Protein AF-A0A9D5V1A0-F1 (afdb_monomer)

Sequence (117 aa):
MEIHCLKIRLKPWPHPLSEGMVTPFDPLQDYYLDLTHLEKTTRTEVETMIDSFWRQWGRYERRGAALELFGLPGEADEGTIRARYRQLAKKHHPDTGGDPIEFRKVAEAAEILMKKY

pLDDT: mean 81.11, std 13.48, range [41.69, 94.88]

Radius of gyration: 21.23 Å; Cα contacts (8 Å, |Δi|>4): 65; chains: 1; bounding box: 35×33×62 Å

Nearest PDB structures (foldseek):
  8j9j-assembly1_E6  TM=9.192E-01  e=6.330E-02  Euglena gracilis
  8j9i-assembly1_E6  TM=9.196E-01  e=1.319E-01  Euglena gracilis
  2guz-assembly2_D  TM=9.205E-01  e=2.907E-01  Saccharomyces cerevisiae

Mean predicted aligned error: 11.54 Å

Foldseek 3Di:
DDDDPVDDDDDPDPDPPPVPPPPPDDPVVVCVVDCVCVVPPDPVNVVVVVVVVVVVVVLLVLLVVLCVLLVHDSPDDPVRLVVSLVVQLVQQPVVVVHPPVSNVSSVVSSCSNPDDD

Secondary structure (DSSP, 8-state):
-EEETTEEEPPPP-----TT--PPP-HHHHHHH-THHHHH--HHHHHHHHHHHHHHHHHHHHHHHHHHHTT--TT--HHHHHHHHHHHHHHH-GGGT--HHHHHHHHHHHHHHH---

Solvent-accessible surface area (backbone atoms only — not comparable to full-atom values): 7199 Å² total; per-residue (Å²): 114,49,86,48,103,90,47,82,47,88,50,85,79,82,80,77,80,58,87,78,74,72,73,73,88,51,73,65,58,60,51,74,70,41,69,65,49,76,79,66,61,48,72,69,56,52,52,51,52,53,52,51,48,54,58,50,47,59,50,51,54,54,40,46,56,33,29,53,75,70,73,45,60,91,84,61,48,73,68,57,52,55,54,49,50,55,54,51,45,64,64,20,29,54,94,79,75,25,49,61,69,58,32,49,54,55,49,55,32,46,50,65,71,67,63,83,127

Structure (mmCIF, N/CA/C/O backbone):
data_AF-A0A9D5V1A0-F1
#
_entry.id   AF-A0A9D5V1A0-F1
#
loop_
_atom_site.group_PDB
_atom_site.id
_atom_site.type_symbol
_atom_site.label_atom_id
_atom_site.label_alt_id
_atom_site.label_comp_id
_atom_site.label_asym_id
_atom_site.label_entity_id
_atom_site.label_seq_id
_atom_site.pdbx_PDB_ins_code
_atom_site.Cartn_x
_atom_site.Cartn_y
_atom_site.Cartn_z
_atom_site.occupancy
_atom_site.B_iso_or_equiv
_atom_site.auth_seq_id
_atom_site.auth_comp_id
_atom_site.auth_asym_id
_atom_site.auth_atom_id
_atom_site.pdbx_PDB_model_num
ATOM 1 N N . MET A 1 1 ? -12.020 0.946 -25.686 1.00 60.94 1 MET A N 1
ATOM 2 C CA . MET A 1 1 ? -11.543 -0.029 -26.695 1.00 60.94 1 MET A CA 1
ATOM 3 C C . MET A 1 1 ? -12.271 -1.353 -26.485 1.00 60.94 1 MET A C 1
ATOM 5 O O . MET A 1 1 ? -12.632 -1.634 -25.351 1.00 60.94 1 MET A O 1
ATOM 9 N N . GLU A 1 2 ? -12.560 -2.122 -27.535 1.00 68.06 2 GLU A N 1
ATOM 10 C CA . GLU A 1 2 ? -13.120 -3.481 -27.423 1.00 68.06 2 GLU A CA 1
ATOM 11 C C . GLU A 1 2 ? -12.219 -4.435 -28.204 1.00 68.06 2 GLU A C 1
ATOM 13 O O . GLU A 1 2 ? -12.002 -4.232 -29.402 1.00 68.06 2 GLU A O 1
ATOM 18 N N . ILE A 1 3 ? -11.657 -5.421 -27.505 1.00 60.03 3 ILE A N 1
ATOM 19 C CA . ILE A 1 3 ? -10.703 -6.377 -28.065 1.00 60.03 3 ILE A CA 1
ATOM 20 C C . ILE A 1 3 ? -11.372 -7.745 -28.064 1.00 60.03 3 ILE A C 1
ATOM 22 O O . ILE A 1 3 ? -11.572 -8.350 -27.015 1.00 60.03 3 ILE A O 1
ATO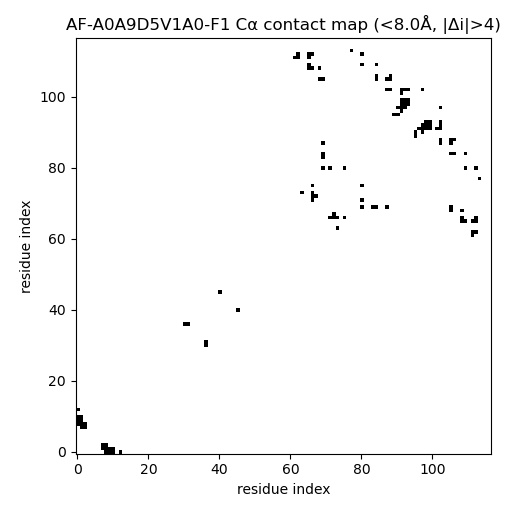M 26 N N . HIS A 1 4 ? -11.727 -8.217 -29.254 1.00 70.50 4 HIS A N 1
ATOM 27 C CA . HIS A 1 4 ? -12.129 -9.595 -29.498 1.00 70.50 4 HIS A CA 1
ATOM 28 C C . HIS A 1 4 ? -11.069 -10.246 -30.389 1.00 70.50 4 HIS A C 1
ATOM 30 O O . HIS A 1 4 ? -10.529 -9.583 -31.275 1.00 70.50 4 HIS A O 1
ATOM 36 N N . CYS A 1 5 ? -10.812 -11.547 -30.220 1.00 68.25 5 CYS A N 1
ATOM 37 C CA . CYS A 1 5 ? -9.744 -12.270 -30.932 1.00 68.25 5 CYS A CA 1
ATOM 38 C C . CYS A 1 5 ? -9.815 -12.170 -32.471 1.00 68.25 5 CYS A C 1
ATOM 40 O O . CYS A 1 5 ? -8.825 -12.403 -33.149 1.00 68.25 5 CYS A O 1
ATOM 42 N N . LEU A 1 6 ? -10.975 -11.806 -33.026 1.00 78.62 6 LEU A N 1
ATOM 43 C CA . LEU A 1 6 ? -11.212 -11.653 -34.469 1.00 78.62 6 LEU A CA 1
AT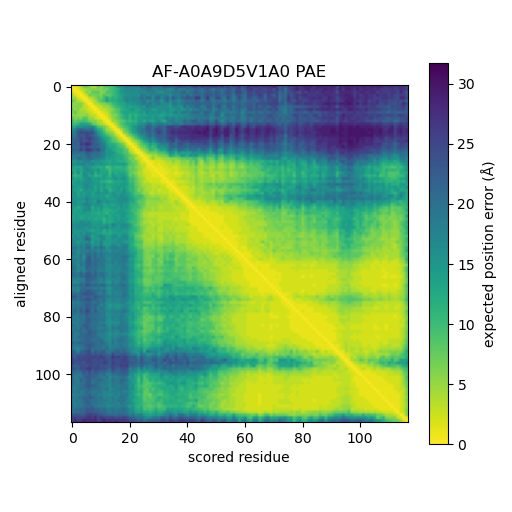OM 44 C C . LEU A 1 6 ? -11.768 -10.271 -34.849 1.00 78.62 6 LEU A C 1
ATOM 46 O O . LEU A 1 6 ? -12.251 -10.079 -35.964 1.00 78.62 6 LEU A O 1
ATOM 50 N N . LYS A 1 7 ? -11.804 -9.314 -33.912 1.00 69.25 7 LYS A N 1
ATOM 51 C CA . LYS A 1 7 ? -12.468 -8.028 -34.138 1.00 69.25 7 LYS A CA 1
ATOM 52 C C . LYS A 1 7 ? -11.917 -6.952 -33.214 1.00 69.25 7 LYS A C 1
ATOM 54 O O . LYS A 1 7 ? -12.236 -6.910 -32.029 1.00 69.25 7 LYS A O 1
ATOM 59 N N . ILE A 1 8 ? -11.127 -6.054 -33.792 1.00 77.88 8 ILE A N 1
ATOM 60 C CA . ILE A 1 8 ? -10.643 -4.850 -33.121 1.00 77.88 8 ILE A CA 1
ATOM 61 C C . ILE A 1 8 ? -11.553 -3.699 -33.551 1.00 77.88 8 ILE A C 1
ATOM 63 O O . ILE A 1 8 ? -11.653 -3.386 -34.737 1.00 77.88 8 ILE A O 1
ATOM 67 N N . ARG A 1 9 ? -12.263 -3.094 -32.593 1.00 77.25 9 ARG A N 1
ATOM 68 C CA . ARG A 1 9 ? -13.093 -1.902 -32.823 1.00 77.25 9 ARG A CA 1
ATOM 69 C C . ARG A 1 9 ? -12.576 -0.741 -31.985 1.00 77.25 9 ARG A C 1
ATOM 71 O O . ARG A 1 9 ? -12.520 -0.821 -30.754 1.00 77.25 9 ARG A O 1
ATOM 78 N N . LEU A 1 10 ? -12.248 0.360 -32.658 1.00 78.12 10 LEU A N 1
ATOM 79 C CA . LEU A 1 10 ? -11.971 1.630 -32.000 1.00 78.12 10 LEU A CA 1
ATOM 80 C C . LEU A 1 10 ? -13.288 2.173 -31.439 1.00 78.12 10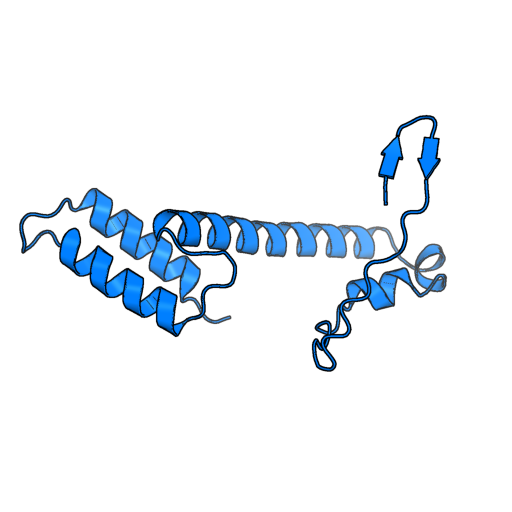 LEU A C 1
ATOM 82 O O . LEU A 1 10 ? -14.267 2.339 -32.165 1.00 78.12 10 LEU A O 1
ATOM 86 N N . LYS A 1 11 ? -13.320 2.400 -30.125 1.00 77.12 11 LYS A N 1
ATOM 87 C CA . LYS A 1 11 ? -14.388 3.166 -29.476 1.00 77.12 11 LYS A CA 1
ATOM 88 C C . LYS A 1 11 ? -13.912 4.616 -29.375 1.00 77.12 11 LYS A C 1
ATOM 90 O O . LYS A 1 11 ? -12.706 4.803 -29.194 1.00 77.12 11 LYS A O 1
ATOM 95 N N . PRO A 1 12 ? -14.815 5.606 -29.464 1.00 69.06 12 PRO A N 1
ATOM 96 C CA . PRO A 1 12 ? -14.471 6.991 -29.176 1.00 69.06 12 PRO A CA 1
ATOM 97 C C . PRO A 1 12 ? -13.764 7.050 -27.826 1.00 69.06 12 PRO A C 1
ATOM 99 O O . PRO A 1 12 ? -14.238 6.451 -26.856 1.00 69.06 12 PRO A O 1
ATOM 102 N N . TRP A 1 13 ? -12.607 7.702 -27.789 1.00 61.53 13 TRP A N 1
ATOM 103 C CA . TRP A 1 13 ? -11.906 7.945 -26.540 1.00 61.53 13 TRP A CA 1
ATOM 104 C C . TRP A 1 13 ? -12.796 8.856 -25.688 1.00 61.53 13 TRP A C 1
ATOM 106 O O . TRP A 1 13 ? -13.109 9.961 -26.140 1.00 61.53 13 TRP A O 1
ATOM 116 N N . PRO A 1 14 ? -13.270 8.423 -24.506 1.00 62.84 14 PRO A N 1
ATOM 117 C CA . PRO A 1 14 ? -13.940 9.348 -23.615 1.00 62.84 14 PRO A CA 1
ATOM 118 C C . PRO A 1 14 ? -12.877 10.356 -23.185 1.00 62.84 14 PRO A C 1
ATOM 120 O O . PRO A 1 14 ? -11.945 9.989 -22.485 1.00 62.84 14 PRO A O 1
ATOM 123 N N . HIS A 1 15 ? -12.964 11.601 -23.644 1.00 54.38 15 HIS A N 1
ATOM 124 C CA . HIS A 1 15 ? -12.218 12.694 -23.030 1.00 54.38 15 HIS A CA 1
ATOM 125 C C . HIS A 1 15 ? -12.747 12.875 -21.602 1.00 54.38 15 HIS A C 1
ATOM 127 O O . HIS A 1 15 ? -13.907 13.267 -21.465 1.00 54.38 15 HIS A O 1
ATOM 133 N N . PRO A 1 16 ? -11.952 12.701 -20.533 1.00 51.97 16 PRO A N 1
ATOM 134 C CA . PRO A 1 16 ? -12.172 13.467 -19.330 1.00 51.97 16 PRO A CA 1
ATOM 135 C C . PRO A 1 16 ? -11.282 14.703 -19.457 1.00 51.97 16 PRO A C 1
ATOM 137 O O . PRO A 1 16 ? -10.125 14.695 -19.052 1.00 51.97 16 PRO A O 1
ATOM 140 N N . LEU A 1 17 ? -11.799 15.785 -20.039 1.00 47.06 17 LEU A N 1
ATOM 141 C CA . LEU A 1 17 ? -11.264 17.100 -19.693 1.00 47.06 17 LEU A CA 1
ATOM 142 C C . LEU A 1 17 ? -11.842 17.461 -18.322 1.00 47.06 17 LEU A C 1
ATOM 144 O O . LEU A 1 17 ? -12.728 18.298 -18.205 1.00 47.06 17 LEU A O 1
ATOM 148 N N . SER A 1 18 ? -11.352 16.806 -17.268 1.00 47.97 18 SER A N 1
ATOM 149 C CA . SER A 1 18 ? -11.096 17.577 -16.060 1.00 47.97 18 SER A CA 1
ATOM 150 C C . SER A 1 18 ? -9.755 18.255 -16.314 1.00 47.97 18 SER A C 1
ATOM 152 O O . SER A 1 18 ? -8.700 17.638 -16.139 1.00 47.97 18 SER A O 1
ATOM 154 N N . GLU A 1 19 ? -9.801 19.486 -16.823 1.00 44.28 19 GLU A N 1
ATOM 155 C CA . GLU A 1 19 ? -8.661 20.400 -16.787 1.00 44.28 19 GLU A CA 1
ATOM 156 C C . GLU A 1 19 ? -8.074 20.352 -15.368 1.00 44.28 19 GLU A C 1
ATOM 158 O O . GLU A 1 19 ? -8.710 20.795 -14.416 1.00 44.28 19 GLU A O 1
ATOM 163 N N . GLY A 1 20 ? -6.913 19.712 -15.199 1.00 46.09 20 GLY A N 1
ATOM 164 C CA . GLY A 1 20 ? -6.242 19.612 -13.900 1.00 46.09 20 GLY A CA 1
ATOM 165 C C . GLY A 1 20 ? -5.911 18.207 -13.396 1.00 46.09 20 GLY A C 1
ATOM 166 O O . GLY A 1 20 ? -5.234 18.106 -12.375 1.00 46.09 20 GLY A O 1
ATOM 167 N N . MET A 1 21 ? -6.297 17.124 -14.081 1.00 41.69 21 MET A N 1
ATOM 168 C CA . MET A 1 21 ? -5.750 15.803 -13.743 1.00 41.69 21 MET A CA 1
ATOM 169 C C . MET A 1 21 ? -4.341 15.691 -14.335 1.00 41.69 21 MET A C 1
ATOM 171 O O . MET A 1 21 ? -4.152 15.236 -15.460 1.00 41.69 21 MET A O 1
ATOM 175 N N . VAL A 1 22 ? -3.349 16.182 -13.589 1.00 43.88 22 VAL A N 1
ATOM 176 C CA . VAL A 1 22 ? -1.938 15.881 -13.844 1.00 43.88 22 VAL A CA 1
ATOM 177 C C . VAL A 1 22 ? -1.827 14.366 -13.754 1.00 43.88 22 VAL A C 1
ATOM 179 O O . VAL A 1 22 ? -1.919 13.808 -12.662 1.00 43.88 22 VAL A O 1
ATOM 182 N N . THR A 1 23 ? -1.694 13.682 -14.890 1.00 51.59 23 THR A N 1
ATOM 183 C CA . THR A 1 23 ? -1.242 12.294 -14.864 1.00 51.59 23 THR A CA 1
ATOM 184 C C 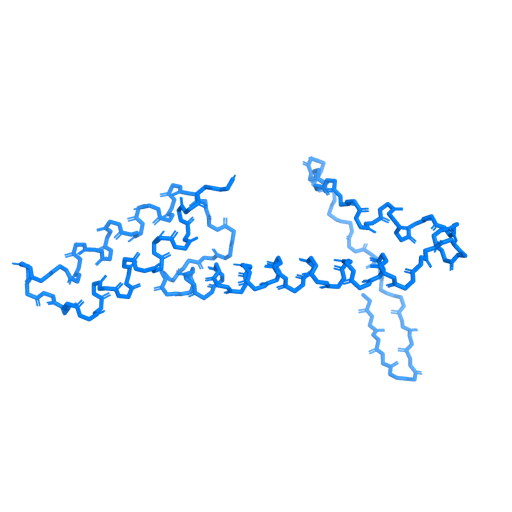. THR A 1 23 ? 0.107 12.324 -14.153 1.00 51.59 23 THR A C 1
ATOM 186 O O . THR A 1 23 ? 0.993 13.051 -14.621 1.00 51.59 23 THR A O 1
ATOM 189 N N . PRO A 1 24 ? 0.262 11.657 -12.996 1.00 58.75 24 PRO A N 1
ATOM 190 C CA . PRO A 1 24 ? 1.550 11.626 -12.326 1.00 58.75 24 PRO A CA 1
ATOM 191 C C . PRO A 1 24 ? 2.589 11.144 -13.337 1.00 58.75 24 PRO A C 1
ATOM 193 O O . PRO A 1 24 ? 2.300 10.247 -14.128 1.00 58.75 24 PRO A O 1
ATOM 196 N N . PHE A 1 25 ? 3.751 11.799 -13.351 1.00 58.94 25 PHE A N 1
ATOM 197 C CA . PHE A 1 25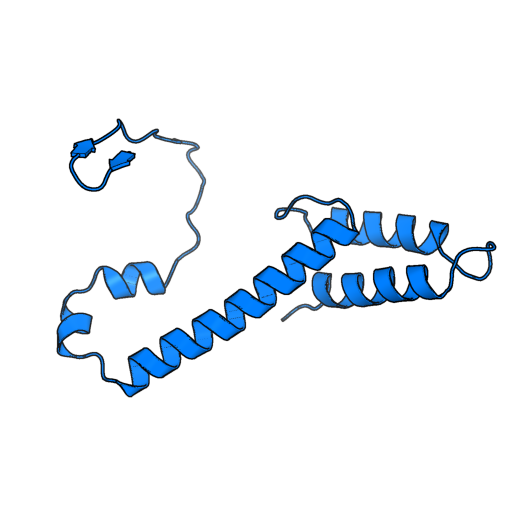 ? 4.861 11.415 -14.215 1.00 58.94 25 PHE A CA 1
ATOM 198 C C . PHE A 1 25 ? 5.091 9.910 -14.070 1.00 58.94 25 PHE A C 1
ATOM 200 O O . PHE A 1 25 ? 5.367 9.446 -12.961 1.00 58.94 25 PHE A O 1
ATOM 207 N N . ASP A 1 26 ? 4.914 9.171 -15.165 1.00 69.94 26 ASP A N 1
ATOM 208 C CA . ASP A 1 26 ? 5.148 7.735 -15.224 1.00 69.94 26 ASP A CA 1
ATOM 209 C C . ASP A 1 26 ? 6.462 7.500 -15.984 1.00 69.94 26 ASP A C 1
ATOM 211 O O . ASP A 1 26 ? 6.474 7.530 -17.217 1.00 69.94 26 ASP A O 1
ATOM 215 N N . PRO A 1 27 ? 7.582 7.263 -15.276 1.00 73.38 27 PRO A N 1
ATOM 216 C CA . PRO A 1 27 ? 8.871 6.989 -15.905 1.00 73.38 27 PRO A CA 1
ATOM 217 C C . PRO A 1 27 ? 8.819 5.803 -16.878 1.00 73.38 27 PRO A C 1
ATOM 219 O O . PRO A 1 27 ? 9.626 5.720 -17.803 1.00 73.38 27 PRO A O 1
ATOM 222 N N . LEU A 1 28 ? 7.878 4.874 -16.673 1.00 77.38 28 LEU A N 1
ATOM 223 C CA . LEU A 1 28 ? 7.706 3.704 -17.520 1.00 77.38 28 LEU A CA 1
ATOM 224 C C . LEU A 1 28 ? 7.036 4.066 -18.852 1.00 77.38 28 LEU A C 1
ATOM 226 O O . LEU A 1 28 ? 7.360 3.476 -19.883 1.00 77.38 28 LEU A O 1
ATOM 230 N N . GLN A 1 29 ? 6.141 5.055 -18.848 1.00 78.44 29 GLN A N 1
ATOM 231 C CA . GLN A 1 29 ? 5.525 5.581 -20.063 1.00 78.44 29 GLN A CA 1
ATOM 232 C C . GLN A 1 29 ? 6.585 6.209 -20.976 1.00 78.44 29 GLN A C 1
ATOM 234 O O . GLN A 1 29 ? 6.651 5.855 -22.151 1.00 78.44 29 GLN A O 1
ATOM 239 N N . ASP A 1 30 ? 7.441 7.078 -20.435 1.00 81.38 30 ASP A N 1
ATOM 240 C CA . ASP A 1 30 ? 8.534 7.699 -21.196 1.00 81.38 30 ASP A CA 1
ATOM 241 C C . ASP A 1 30 ? 9.509 6.650 -21.741 1.00 81.38 30 ASP A C 1
ATOM 243 O O . ASP A 1 30 ? 9.918 6.717 -22.900 1.00 81.38 30 ASP A O 1
ATOM 247 N N . TYR A 1 31 ? 9.822 5.630 -20.934 1.00 83.06 31 TYR A N 1
ATOM 248 C CA . TYR A 1 31 ? 10.651 4.507 -21.357 1.00 83.06 31 TYR A CA 1
ATOM 249 C C . TYR A 1 31 ? 10.057 3.767 -22.568 1.00 83.06 31 TYR A C 1
ATOM 251 O O . TYR A 1 31 ? 10.765 3.540 -23.548 1.00 83.06 31 TYR A O 1
ATOM 259 N N . TYR A 1 32 ? 8.766 3.420 -22.547 1.00 82.50 32 TYR A N 1
ATOM 260 C CA . TYR A 1 32 ? 8.130 2.694 -23.655 1.00 82.50 32 TYR A CA 1
ATOM 261 C C . TYR A 1 32 ? 7.883 3.547 -24.908 1.00 82.50 32 TYR A C 1
ATOM 263 O O . TYR A 1 32 ? 7.674 2.988 -25.986 1.00 82.50 32 TYR A O 1
ATOM 271 N N . LEU A 1 33 ? 7.889 4.877 -24.788 1.00 85.56 33 LEU A N 1
ATOM 272 C CA . LEU A 1 33 ? 7.734 5.789 -25.924 1.00 85.56 33 LEU A CA 1
ATOM 273 C C . LEU A 1 33 ? 9.037 5.999 -26.711 1.00 85.56 33 LEU A C 1
ATOM 275 O O . LEU A 1 33 ? 8.980 6.418 -27.869 1.00 85.56 33 LEU A O 1
ATOM 279 N N . ASP A 1 34 ? 10.193 5.679 -26.126 1.00 85.38 34 ASP A N 1
ATOM 280 C CA . ASP A 1 34 ? 11.488 5.742 -26.802 1.00 85.38 34 ASP A CA 1
ATOM 281 C C . ASP A 1 34 ? 11.884 4.373 -27.383 1.00 85.38 34 ASP A C 1
ATOM 283 O O . ASP A 1 34 ? 12.303 3.447 -26.685 1.00 85.38 34 ASP A O 1
ATOM 287 N N . LEU A 1 35 ? 11.795 4.262 -28.711 1.00 84.94 35 LEU A N 1
ATOM 288 C CA . LEU A 1 35 ? 12.146 3.049 -29.453 1.00 84.94 35 LEU A CA 1
ATOM 289 C C . LEU A 1 35 ? 13.633 2.682 -29.359 1.00 84.94 35 LEU A C 1
ATOM 291 O O . LEU A 1 35 ? 13.986 1.539 -29.640 1.00 84.94 35 LEU A O 1
ATOM 295 N N . THR A 1 36 ? 14.516 3.594 -28.946 1.00 86.69 36 THR A N 1
ATOM 296 C CA . THR A 1 36 ? 15.939 3.270 -28.772 1.00 86.69 36 THR A CA 1
ATOM 297 C C . THR A 1 36 ? 16.174 2.284 -27.627 1.00 86.69 36 THR A C 1
ATOM 299 O O . THR A 1 36 ? 17.154 1.535 -27.663 1.00 86.69 36 THR A O 1
ATOM 302 N N . HIS A 1 37 ? 15.258 2.207 -26.656 1.00 83.88 37 HIS A N 1
ATOM 303 C CA . HIS A 1 37 ? 15.292 1.193 -25.604 1.00 83.88 37 HIS A CA 1
ATOM 304 C C . HIS A 1 37 ? 15.069 -0.224 -26.148 1.00 83.88 37 HIS A C 1
ATOM 306 O O . HIS A 1 37 ? 15.616 -1.174 -25.598 1.00 83.88 37 HIS A O 1
ATOM 312 N N . LEU A 1 38 ? 14.368 -0.386 -27.277 1.00 79.25 38 LEU A N 1
ATOM 313 C CA . LEU A 1 38 ? 14.181 -1.700 -27.903 1.00 79.25 38 LEU A CA 1
ATOM 314 C C . LEU A 1 38 ? 15.512 -2.333 -28.333 1.00 79.25 38 LEU A C 1
ATOM 316 O O . LEU A 1 38 ? 15.684 -3.545 -28.234 1.00 79.25 38 LEU A O 1
ATOM 320 N N . GLU A 1 39 ? 16.445 -1.514 -28.818 1.00 80.69 39 GLU A N 1
ATOM 321 C CA . GLU A 1 39 ? 17.744 -1.976 -29.314 1.00 80.69 39 GLU A CA 1
ATOM 322 C C . GLU A 1 39 ? 18.815 -2.012 -28.220 1.00 80.69 39 GLU A C 1
ATOM 324 O O . GLU A 1 39 ? 19.726 -2.838 -28.269 1.00 80.69 39 GLU A O 1
ATOM 329 N N . LYS A 1 40 ? 18.734 -1.094 -27.251 1.00 86.25 40 LYS A N 1
ATOM 330 C CA . LYS A 1 40 ? 19.798 -0.864 -26.266 1.00 86.25 40 LYS A CA 1
ATOM 331 C C . LYS A 1 40 ? 19.557 -1.538 -24.925 1.00 86.25 40 LYS A C 1
ATOM 333 O O . LYS A 1 40 ? 20.530 -1.763 -24.208 1.00 86.25 40 LYS A O 1
ATOM 338 N N . THR A 1 41 ? 18.307 -1.837 -24.568 1.00 87.44 41 THR A N 1
ATOM 339 C CA . THR A 1 41 ? 18.015 -2.427 -23.264 1.00 87.44 41 THR A CA 1
ATOM 340 C C . THR A 1 41 ? 18.582 -3.837 -23.177 1.00 87.44 41 THR A C 1
ATOM 342 O O . THR A 1 41 ? 18.321 -4.717 -23.998 1.00 87.44 41 THR A O 1
ATOM 345 N N . THR A 1 42 ? 19.370 -4.055 -22.136 1.00 89.38 42 THR A N 1
ATOM 346 C CA . THR A 1 42 ? 19.996 -5.341 -21.848 1.00 89.38 42 THR A CA 1
ATOM 347 C C . THR A 1 42 ? 19.040 -6.258 -21.088 1.00 89.38 42 THR A C 1
ATOM 349 O O . THR A 1 42 ? 18.102 -5.816 -20.425 1.00 89.38 42 THR A O 1
ATOM 352 N N . ARG A 1 43 ? 19.307 -7.570 -21.111 1.00 87.62 43 ARG A N 1
ATOM 353 C CA . ARG A 1 43 ? 18.540 -8.544 -20.314 1.00 87.62 43 ARG A CA 1
ATOM 354 C C . ARG A 1 43 ? 18.469 -8.152 -18.833 1.00 87.62 43 ARG A C 1
ATOM 356 O O . ARG A 1 43 ? 17.400 -8.218 -18.242 1.00 87.62 43 ARG A O 1
ATOM 363 N N . THR A 1 44 ? 19.593 -7.746 -18.252 1.00 89.62 44 THR A N 1
ATOM 364 C CA . THR A 1 44 ? 19.694 -7.417 -16.824 1.00 89.62 44 THR A CA 1
ATOM 365 C C . THR A 1 44 ? 18.853 -6.196 -16.449 1.00 89.62 44 THR A C 1
ATOM 367 O O . THR A 1 44 ? 18.269 -6.151 -15.367 1.00 89.62 44 THR A O 1
ATOM 370 N N . GLU A 1 45 ? 18.739 -5.217 -17.346 1.00 86.50 45 GLU A N 1
ATOM 371 C CA . GLU A 1 45 ? 17.852 -4.065 -17.152 1.00 86.50 45 GLU A CA 1
ATOM 372 C C . GLU A 1 45 ? 16.378 -4.488 -17.173 1.00 86.50 45 GLU A C 1
ATOM 374 O O . GLU A 1 45 ? 15.621 -4.080 -16.293 1.00 86.50 45 GLU A O 1
ATOM 379 N N . VAL A 1 46 ? 15.981 -5.379 -18.093 1.00 87.00 46 VAL A N 1
ATOM 380 C CA . VAL A 1 46 ? 14.619 -5.948 -18.117 1.00 87.00 46 VAL A CA 1
ATOM 381 C C . VAL A 1 46 ? 14.317 -6.728 -16.836 1.00 87.00 46 VAL A C 1
ATOM 383 O O . VAL A 1 46 ? 13.254 -6.551 -16.244 1.00 87.00 46 VAL A O 1
ATOM 386 N N . GLU A 1 47 ? 15.249 -7.565 -16.376 1.00 89.06 47 GLU A N 1
ATOM 387 C CA . GLU A 1 47 ? 15.111 -8.313 -15.119 1.00 89.06 47 GLU A CA 1
ATOM 388 C C . GLU A 1 47 ? 14.923 -7.359 -13.932 1.00 89.06 47 GLU A C 1
ATOM 390 O O . GLU A 1 47 ? 14.013 -7.538 -13.125 1.00 89.06 47 GLU A O 1
ATOM 395 N N . THR A 1 48 ? 15.703 -6.276 -13.886 1.00 88.38 48 THR A N 1
ATOM 396 C CA . THR A 1 48 ? 15.583 -5.238 -12.852 1.00 88.38 48 THR A CA 1
ATOM 397 C C . THR A 1 48 ? 14.218 -4.545 -12.895 1.00 88.38 48 THR A C 1
ATOM 399 O O . THR A 1 48 ? 13.598 -4.325 -11.850 1.00 88.38 48 THR A O 1
ATOM 402 N 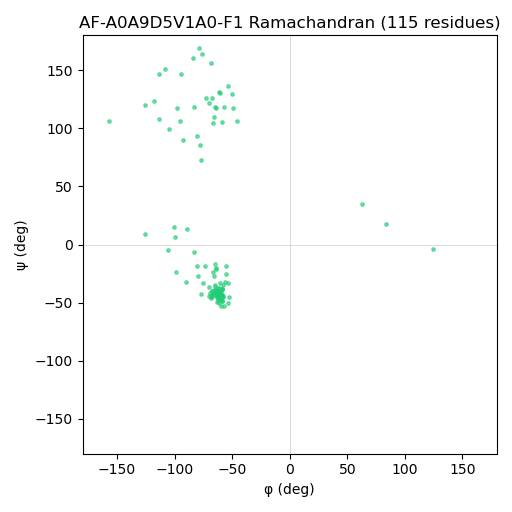N . MET A 1 49 ? 13.711 -4.226 -14.091 1.00 86.50 49 MET A N 1
ATOM 403 C CA . MET A 1 49 ? 12.383 -3.632 -14.258 1.00 86.50 49 MET A CA 1
ATOM 404 C C . MET A 1 49 ? 11.284 -4.570 -13.751 1.00 86.50 49 MET A C 1
ATOM 406 O O . MET A 1 49 ? 10.443 -4.142 -12.959 1.00 86.50 49 MET A O 1
ATOM 410 N N . ILE A 1 50 ? 11.321 -5.850 -14.133 1.00 88.31 50 ILE A N 1
ATOM 411 C CA . ILE A 1 50 ? 10.351 -6.866 -13.694 1.00 88.31 50 ILE A CA 1
ATOM 412 C C . ILE A 1 50 ? 10.404 -7.048 -12.171 1.00 88.31 50 ILE A C 1
ATOM 414 O O . ILE A 1 50 ? 9.362 -7.068 -11.512 1.00 88.31 50 ILE A O 1
ATOM 418 N N . ASP A 1 51 ? 11.599 -7.114 -11.587 1.00 87.75 51 ASP A N 1
ATOM 419 C CA . ASP A 1 51 ? 11.771 -7.234 -10.138 1.00 87.75 51 ASP A CA 1
ATOM 420 C C . ASP A 1 51 ? 11.202 -6.026 -9.391 1.00 87.75 51 ASP A C 1
ATOM 422 O O . ASP A 1 51 ? 10.535 -6.172 -8.359 1.00 87.75 51 ASP A O 1
ATOM 426 N N . SER A 1 52 ? 11.448 -4.817 -9.902 1.00 85.56 52 SER A N 1
ATOM 427 C CA . SER A 1 52 ? 10.902 -3.596 -9.312 1.00 85.56 52 SER A CA 1
ATOM 428 C C . SER A 1 52 ? 9.372 -3.554 -9.412 1.00 85.56 52 SER A C 1
ATOM 430 O O . SER A 1 52 ? 8.711 -3.226 -8.421 1.00 85.56 52 SER A O 1
ATOM 432 N N . PHE A 1 53 ? 8.810 -4.002 -10.542 1.00 86.06 53 PHE A N 1
ATOM 433 C CA . PHE A 1 53 ? 7.372 -4.124 -10.755 1.00 86.06 53 PHE A CA 1
ATOM 434 C C . PHE A 1 53 ? 6.734 -5.061 -9.728 1.00 86.06 53 PHE A C 1
ATOM 436 O O . PHE A 1 53 ? 5.823 -4.643 -9.016 1.00 86.06 53 PHE A O 1
ATOM 443 N N . TRP A 1 54 ? 7.237 -6.290 -9.564 1.00 85.31 54 TRP A N 1
ATOM 444 C CA . TRP A 1 54 ? 6.665 -7.235 -8.595 1.00 85.31 54 TRP A CA 1
ATOM 445 C C . TRP A 1 54 ? 6.771 -6.737 -7.153 1.00 85.31 54 TRP A C 1
ATOM 447 O O . TRP A 1 54 ? 5.839 -6.905 -6.362 1.00 85.31 54 TRP A O 1
ATOM 457 N N . ARG A 1 55 ? 7.875 -6.067 -6.796 1.00 83.44 55 ARG A N 1
ATOM 458 C CA . ARG A 1 55 ? 8.036 -5.453 -5.468 1.00 83.44 55 ARG A CA 1
ATOM 459 C C . ARG A 1 55 ? 7.023 -4.338 -5.225 1.00 83.44 55 ARG A C 1
ATOM 461 O O . ARG A 1 55 ? 6.483 -4.250 -4.121 1.00 83.44 55 ARG A O 1
ATOM 468 N N . GLN A 1 56 ? 6.781 -3.485 -6.217 1.00 81.00 56 GLN A N 1
ATOM 469 C CA . GLN A 1 56 ? 5.803 -2.403 -6.125 1.00 81.00 56 GLN A CA 1
ATOM 470 C C . GLN A 1 56 ? 4.372 -2.947 -6.110 1.00 81.00 56 GLN A C 1
ATOM 472 O O . GLN A 1 56 ? 3.580 -2.554 -5.253 1.00 81.00 56 GLN A O 1
ATOM 477 N N . TRP A 1 57 ? 4.067 -3.914 -6.973 1.00 81.06 57 TRP A N 1
ATOM 478 C CA . TRP A 1 57 ? 2.769 -4.578 -7.029 1.00 81.06 57 TRP A CA 1
ATOM 479 C C . TRP A 1 57 ? 2.425 -5.264 -5.706 1.00 81.06 57 TRP A C 1
ATOM 481 O O . TRP A 1 57 ? 1.360 -5.024 -5.150 1.00 81.06 57 TRP A O 1
ATOM 491 N N . GLY A 1 58 ? 3.357 -6.018 -5.115 1.00 83.38 58 GLY A N 1
ATOM 492 C CA . GLY A 1 58 ? 3.141 -6.651 -3.811 1.00 83.38 58 GLY A CA 1
ATOM 493 C C . GLY A 1 58 ? 2.959 -5.653 -2.656 1.00 83.38 58 GLY A C 1
ATOM 494 O O . GLY A 1 58 ? 2.421 -6.001 -1.605 1.00 83.38 58 GLY A O 1
ATOM 495 N N . ARG A 1 59 ? 3.398 -4.393 -2.794 1.00 79.94 59 ARG A N 1
ATOM 496 C CA . ARG A 1 59 ? 3.024 -3.318 -1.851 1.00 79.94 59 ARG A CA 1
ATOM 497 C C . ARG A 1 59 ? 1.602 -2.829 -2.115 1.00 79.94 59 ARG A C 1
ATOM 499 O O . ARG A 1 59 ? 0.859 -2.637 -1.156 1.00 79.94 59 ARG A O 1
ATOM 506 N N . TYR A 1 60 ? 1.233 -2.656 -3.382 1.00 81.12 60 TYR A N 1
ATOM 507 C CA . TYR A 1 60 ? -0.104 -2.228 -3.783 1.00 81.12 60 TYR A CA 1
ATOM 508 C C . TYR A 1 60 ? -1.177 -3.244 -3.369 1.00 81.12 60 TYR A C 1
ATOM 510 O O . TYR A 1 60 ? -2.155 -2.866 -2.735 1.00 81.12 60 TYR A O 1
ATOM 518 N N . GLU A 1 61 ? -0.950 -4.535 -3.611 1.00 87.25 61 GLU A N 1
ATOM 519 C CA . GLU A 1 61 ? -1.852 -5.621 -3.213 1.00 87.25 61 GLU A CA 1
ATOM 520 C C . GLU A 1 61 ? -2.052 -5.669 -1.690 1.00 87.25 61 GLU A C 1
ATOM 522 O O . GLU A 1 61 ? -3.183 -5.704 -1.210 1.00 87.25 61 GLU A O 1
ATOM 527 N N . ARG A 1 62 ? -0.965 -5.564 -0.908 1.00 87.88 62 ARG A N 1
ATOM 528 C CA . ARG A 1 62 ? -1.047 -5.501 0.563 1.00 87.88 62 ARG A CA 1
ATOM 529 C C . ARG A 1 62 ? -1.805 -4.272 1.055 1.00 87.88 62 ARG A C 1
ATOM 531 O O . ARG A 1 62 ? -2.578 -4.378 2.005 1.00 87.88 62 ARG A O 1
ATOM 538 N N . ARG A 1 63 ? -1.600 -3.112 0.421 1.00 90.19 63 ARG A N 1
ATOM 539 C CA . ARG A 1 63 ? -2.368 -1.896 0.719 1.00 90.19 63 ARG A CA 1
ATOM 540 C C . ARG A 1 63 ? -3.850 -2.095 0.391 1.00 90.19 63 ARG A C 1
ATOM 542 O O . ARG A 1 63 ? -4.683 -1.741 1.216 1.00 90.19 63 ARG A O 1
ATOM 549 N N . GLY A 1 64 ? -4.169 -2.682 -0.763 1.00 90.25 64 GLY A N 1
ATOM 550 C CA . GLY A 1 64 ? -5.536 -3.002 -1.180 1.00 90.25 64 GLY A CA 1
ATOM 551 C C . GLY A 1 64 ? -6.246 -3.905 -0.174 1.00 90.25 64 GLY A C 1
ATOM 552 O O . GLY A 1 64 ? -7.278 -3.517 0.363 1.00 90.25 64 GLY A O 1
ATOM 553 N N . ALA A 1 65 ? -5.633 -5.035 0.186 1.00 90.69 65 ALA A N 1
ATOM 554 C CA . ALA A 1 65 ? -6.176 -5.958 1.185 1.00 90.69 65 ALA A CA 1
ATOM 555 C C . ALA A 1 65 ? -6.386 -5.292 2.562 1.00 90.69 65 ALA A C 1
ATOM 557 O O . ALA A 1 65 ? -7.385 -5.536 3.240 1.00 90.69 65 ALA A O 1
ATOM 558 N N . ALA A 1 66 ? -5.473 -4.410 2.982 1.00 92.81 66 ALA A N 1
ATOM 559 C CA . ALA A 1 66 ? -5.618 -3.662 4.231 1.00 92.81 66 ALA A CA 1
ATOM 560 C C . ALA A 1 66 ? -6.745 -2.608 4.171 1.00 92.81 66 ALA A C 1
ATOM 562 O O . ALA A 1 66 ? -7.452 -2.411 5.162 1.00 92.81 66 ALA A O 1
ATOM 563 N N . LEU A 1 67 ? -6.952 -1.950 3.023 1.00 93.00 67 LEU A N 1
ATOM 564 C CA . LEU A 1 67 ? -8.079 -1.033 2.808 1.00 93.00 67 LEU A CA 1
ATOM 565 C C . LEU A 1 67 ? -9.417 -1.777 2.783 1.00 93.00 67 LEU A C 1
ATOM 567 O O . LEU A 1 67 ? -10.377 -1.305 3.394 1.00 93.00 67 LEU A O 1
ATOM 571 N N . GLU A 1 68 ? -9.468 -2.957 2.164 1.00 93.50 68 GLU A N 1
ATOM 572 C CA . GLU A 1 68 ? -10.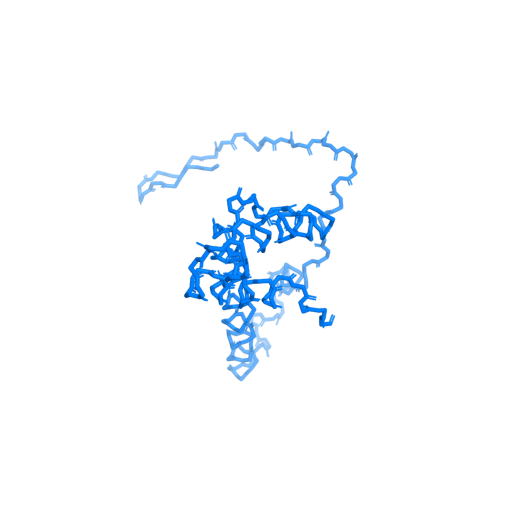642 -3.833 2.182 1.00 93.50 68 GLU A CA 1
ATOM 573 C C . GLU A 1 68 ? -11.007 -4.260 3.605 1.00 93.50 68 GLU A C 1
ATOM 575 O O . GLU A 1 68 ? -12.176 -4.170 3.984 1.00 93.50 68 GLU A O 1
ATOM 580 N N . LEU A 1 69 ? -10.019 -4.622 4.437 1.00 92.69 69 LEU A N 1
ATOM 581 C CA . LEU A 1 69 ? -10.251 -4.926 5.854 1.00 92.69 69 LEU A CA 1
ATOM 582 C C . LEU A 1 69 ? -10.883 -3.738 6.598 1.00 92.69 69 LEU A C 1
ATOM 584 O O . LEU A 1 69 ? -11.707 -3.918 7.495 1.00 92.69 69 LEU A O 1
ATOM 588 N N . PHE A 1 70 ? -10.517 -2.509 6.226 1.00 93.31 70 PHE A N 1
ATOM 589 C CA . PHE A 1 70 ? -11.084 -1.291 6.811 1.00 93.31 70 PHE A CA 1
ATOM 590 C C . PHE A 1 70 ? -12.421 -0.883 6.169 1.00 93.31 70 PHE A C 1
ATOM 592 O O . PHE A 1 70 ? -13.072 0.051 6.654 1.00 93.31 70 PHE A O 1
ATOM 599 N N . GLY A 1 71 ? -12.844 -1.576 5.107 1.00 93.06 71 GLY A N 1
ATOM 600 C CA . GLY A 1 71 ? -14.018 -1.241 4.305 1.00 93.06 71 GLY A CA 1
ATOM 601 C C . GLY A 1 71 ? -13.884 0.114 3.611 1.00 93.06 71 GLY A C 1
ATOM 602 O O . GLY A 1 71 ? -14.859 0.863 3.539 1.00 93.06 71 GLY A O 1
ATOM 603 N N . LEU A 1 72 ? -12.671 0.470 3.186 1.00 93.69 72 LEU A N 1
ATOM 604 C CA . LEU A 1 72 ? -12.345 1.747 2.557 1.00 93.69 72 LEU A CA 1
ATOM 605 C C . LEU A 1 72 ? -12.051 1.581 1.058 1.00 93.69 72 LEU A C 1
ATOM 607 O O . LEU A 1 72 ? -11.556 0.534 0.644 1.00 93.69 72 LEU A O 1
ATOM 611 N N . PRO A 1 73 ? -12.315 2.614 0.236 1.00 89.88 73 PRO A N 1
ATOM 612 C CA . PRO A 1 73 ? -11.920 2.608 -1.169 1.00 89.88 73 PRO A CA 1
ATOM 613 C C . PRO A 1 73 ? -10.391 2.676 -1.326 1.00 89.88 73 PRO A C 1
ATOM 615 O O . PRO A 1 73 ? -9.697 3.210 -0.460 1.00 89.88 73 PRO A O 1
ATOM 618 N N . GLY A 1 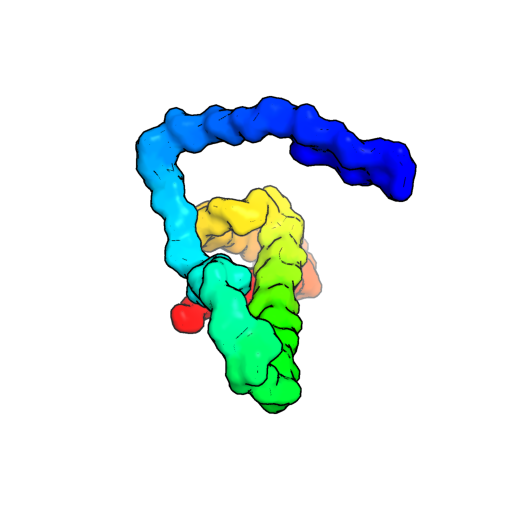74 ? -9.877 2.203 -2.468 1.00 84.12 74 GLY A N 1
ATOM 619 C CA . GLY A 1 74 ? -8.442 2.222 -2.809 1.00 84.12 74 GLY A CA 1
ATOM 620 C C . GLY A 1 74 ? -7.784 3.608 -2.712 1.00 84.12 74 GLY A C 1
ATOM 621 O O . GLY A 1 74 ? -6.635 3.728 -2.292 1.00 84.12 74 GLY A O 1
ATOM 622 N N . GLU A 1 75 ? -8.560 4.650 -3.014 1.00 83.06 75 GLU A N 1
ATOM 623 C CA . GLU A 1 75 ? -8.152 6.063 -3.010 1.00 83.06 75 GLU A CA 1
ATOM 624 C C . GLU A 1 75 ? -8.353 6.759 -1.649 1.00 83.06 75 GLU A C 1
ATOM 626 O O . GLU A 1 75 ? -8.340 7.986 -1.564 1.00 83.06 75 GLU A O 1
ATOM 631 N N . ALA A 1 76 ? -8.596 6.008 -0.567 1.00 88.44 76 ALA A N 1
ATOM 632 C CA . ALA A 1 76 ? -8.779 6.601 0.755 1.00 88.44 76 ALA A CA 1
ATOM 633 C C . ALA A 1 76 ? -7.522 7.362 1.213 1.00 88.44 76 ALA A C 1
ATOM 635 O O . ALA A 1 76 ? -6.400 6.841 1.190 1.00 88.44 76 ALA A O 1
ATOM 636 N N . ASP A 1 77 ? -7.733 8.592 1.681 1.00 89.56 77 ASP A N 1
ATOM 637 C CA . ASP A 1 77 ? -6.675 9.460 2.180 1.00 89.56 77 ASP A CA 1
ATOM 638 C C . ASP A 1 77 ? -6.202 9.049 3.587 1.00 89.56 77 ASP A C 1
ATOM 640 O O . ASP A 1 77 ? -6.858 8.306 4.328 1.00 89.56 77 ASP A O 1
ATOM 644 N N . GLU A 1 78 ? -5.034 9.555 3.989 1.00 88.75 78 GLU A N 1
ATOM 645 C CA . GLU A 1 78 ? -4.435 9.230 5.289 1.00 88.75 78 GLU A CA 1
ATOM 646 C C . GLU A 1 78 ? -5.344 9.646 6.465 1.00 88.75 78 GLU A C 1
ATOM 648 O O . GLU A 1 78 ? -5.404 8.956 7.489 1.00 88.75 78 GLU A O 1
ATOM 653 N N . GLY A 1 79 ? -6.098 10.742 6.310 1.00 91.50 79 GLY A N 1
ATOM 654 C CA . GLY A 1 79 ? -7.074 11.211 7.292 1.00 91.50 79 GLY A CA 1
ATOM 655 C C . GLY A 1 79 ? -8.192 10.196 7.534 1.00 91.50 79 GLY A C 1
ATOM 656 O O . GLY A 1 79 ? -8.440 9.817 8.687 1.00 91.50 79 GLY A O 1
ATOM 657 N N . THR A 1 80 ? -8.812 9.703 6.458 1.00 93.12 80 THR A N 1
ATOM 658 C CA . THR A 1 80 ? -9.874 8.689 6.511 1.00 93.12 80 THR A CA 1
ATOM 659 C C . THR A 1 80 ? -9.361 7.370 7.074 1.00 93.12 80 THR A C 1
ATOM 661 O O . THR A 1 80 ? -9.995 6.801 7.966 1.00 93.12 80 THR A O 1
ATOM 664 N N . ILE A 1 81 ? -8.181 6.914 6.643 1.00 93.12 81 ILE A N 1
ATOM 665 C CA . ILE A 1 81 ? -7.556 5.681 7.145 1.00 93.12 81 ILE A CA 1
ATOM 666 C C . ILE A 1 81 ? -7.341 5.757 8.663 1.00 93.12 81 ILE A C 1
ATOM 668 O O . ILE A 1 81 ? -7.739 4.853 9.402 1.00 93.12 81 ILE A O 1
ATOM 672 N N . ARG A 1 82 ? -6.768 6.860 9.166 1.00 92.50 82 ARG A N 1
ATOM 673 C CA . ARG A 1 82 ? -6.540 7.060 10.608 1.00 92.50 82 ARG A CA 1
ATOM 674 C C . ARG A 1 82 ? -7.843 7.149 11.396 1.00 92.50 82 ARG A C 1
ATOM 676 O O . ARG A 1 82 ? -7.923 6.626 12.509 1.00 92.50 82 ARG A O 1
ATOM 683 N N . ALA A 1 83 ? -8.858 7.818 10.852 1.00 94.12 83 ALA A N 1
ATOM 684 C CA . ALA A 1 83 ? -10.171 7.892 11.482 1.00 94.12 83 ALA A CA 1
ATOM 685 C C . ALA A 1 83 ? -10.814 6.505 11.592 1.00 94.12 83 ALA A C 1
ATOM 687 O O . ALA A 1 83 ? -11.308 6.148 12.666 1.00 94.12 83 ALA A O 1
ATOM 688 N N . ARG A 1 84 ? -10.745 5.700 10.523 1.00 94.88 84 ARG A N 1
ATOM 689 C CA . ARG A 1 84 ? -11.285 4.339 10.531 1.00 94.88 84 ARG A CA 1
ATOM 690 C C . ARG A 1 84 ? -10.551 3.411 11.478 1.00 94.88 84 ARG A C 1
ATOM 692 O O . ARG A 1 84 ? -11.212 2.700 12.232 1.00 94.88 84 ARG A O 1
ATOM 699 N N . TYR A 1 85 ? -9.224 3.490 11.514 1.00 94.31 85 TYR A N 1
ATOM 700 C CA . TYR A 1 85 ? -8.426 2.741 12.476 1.00 94.31 85 TYR A CA 1
ATOM 701 C C . TYR A 1 85 ? -8.887 2.999 13.916 1.00 94.31 85 TYR A C 1
ATOM 703 O O . TYR A 1 85 ? -9.189 2.054 14.635 1.00 94.31 85 TYR A O 1
ATOM 711 N N . ARG A 1 86 ? -9.044 4.268 14.328 1.00 92.81 86 ARG A N 1
ATOM 712 C CA . ARG A 1 86 ? -9.508 4.607 15.689 1.00 92.81 86 ARG A CA 1
ATOM 713 C C . ARG A 1 86 ? -10.880 4.012 16.017 1.00 92.81 86 ARG A C 1
ATOM 715 O O . ARG A 1 86 ? -11.106 3.577 17.144 1.00 92.81 86 ARG A O 1
ATOM 722 N N . GLN A 1 87 ? -11.794 3.991 15.048 1.00 93.12 87 GLN A N 1
ATOM 723 C CA . GLN A 1 87 ? -13.127 3.412 15.229 1.00 93.12 87 GLN A CA 1
ATOM 724 C C . GLN A 1 87 ? -13.068 1.888 15.400 1.00 93.12 87 GLN A C 1
ATOM 726 O O . GLN A 1 87 ? -13.696 1.358 16.316 1.00 93.12 87 GLN A O 1
ATOM 731 N N . LEU A 1 88 ? -12.302 1.194 14.553 1.00 91.69 88 LEU A N 1
ATOM 732 C CA . LEU A 1 88 ? -12.130 -0.260 14.626 1.00 91.69 88 LEU A CA 1
ATOM 733 C C . LEU A 1 88 ? -11.370 -0.674 15.891 1.00 91.69 88 LEU A C 1
ATOM 735 O O . LEU A 1 88 ? -11.808 -1.582 16.593 1.00 91.69 88 LEU A O 1
ATOM 739 N N . ALA A 1 89 ? -10.305 0.048 16.239 1.00 90.81 89 ALA A N 1
ATOM 740 C CA . ALA A 1 89 ? -9.537 -0.168 17.459 1.00 90.81 89 ALA A CA 1
ATOM 741 C C . ALA A 1 89 ? -10.421 -0.044 18.706 1.00 90.81 89 ALA A C 1
ATOM 743 O O . ALA A 1 89 ? -10.379 -0.918 19.561 1.00 90.81 89 ALA A O 1
ATOM 744 N N . LYS A 1 90 ? -11.282 0.984 18.786 1.00 89.94 90 LYS A N 1
ATOM 745 C CA . LYS A 1 90 ? -12.235 1.141 19.897 1.00 89.94 90 LYS A CA 1
ATOM 746 C C . LYS A 1 90 ? -13.278 0.020 19.941 1.00 89.94 90 LYS A C 1
ATOM 748 O O . LYS A 1 90 ? -13.680 -0.385 21.022 1.00 89.94 90 LYS A O 1
ATOM 753 N N . LYS A 1 91 ? -13.734 -0.466 18.783 1.00 88.81 91 LYS A N 1
ATOM 754 C CA . LYS A 1 91 ? -14.742 -1.534 18.691 1.00 88.81 91 LYS A CA 1
ATOM 755 C C . LYS A 1 91 ? -14.194 -2.887 19.148 1.00 88.81 91 LYS A C 1
ATOM 757 O O . LYS A 1 91 ? -14.900 -3.628 19.820 1.00 88.81 91 LYS A O 1
ATOM 762 N N . HIS A 1 92 ? -12.966 -3.208 18.754 1.00 88.56 92 HIS A N 1
ATOM 763 C CA . HIS A 1 92 ? -12.349 -4.511 19.003 1.00 88.56 92 HIS A CA 1
ATOM 764 C C . HIS A 1 92 ? -11.395 -4.509 20.204 1.00 88.56 92 HIS A C 1
ATOM 766 O O . HIS A 1 92 ? -10.735 -5.513 20.447 1.00 88.56 92 HIS A O 1
ATOM 772 N N . HIS A 1 93 ? -11.318 -3.416 20.971 1.00 83.31 93 HIS A N 1
ATOM 773 C CA . HIS A 1 93 ? -10.390 -3.316 22.092 1.00 83.31 93 HIS A CA 1
ATOM 774 C C . HIS A 1 93 ? -10.674 -4.395 23.155 1.00 83.31 93 HIS A C 1
ATOM 776 O O . HIS A 1 93 ? -11.823 -4.503 23.604 1.00 83.31 93 HIS A O 1
ATOM 782 N N . PRO A 1 94 ? -9.659 -5.153 23.612 1.00 82.81 94 PRO A N 1
ATOM 783 C CA . PRO A 1 94 ? -9.845 -6.201 24.617 1.00 82.81 94 PRO A CA 1
ATOM 784 C C . PRO A 1 94 ? -10.423 -5.653 25.931 1.00 82.81 94 PRO A C 1
ATOM 786 O O . PRO A 1 94 ? -11.329 -6.257 26.499 1.00 82.81 94 PRO A O 1
ATOM 789 N N . ASP A 1 95 ? -10.000 -4.458 26.359 1.00 85.19 95 ASP A N 1
ATOM 790 C CA . ASP A 1 95 ? -10.495 -3.824 27.595 1.00 85.19 95 ASP A CA 1
ATOM 791 C C . ASP A 1 95 ? -11.990 -3.465 27.568 1.00 85.19 95 ASP A C 1
ATOM 793 O O . ASP A 1 95 ? -12.601 -3.310 28.622 1.00 85.19 95 ASP A O 1
ATOM 797 N N . THR A 1 96 ? -12.607 -3.339 26.388 1.00 79.62 96 THR A N 1
ATOM 798 C CA . THR A 1 96 ? -14.058 -3.110 26.258 1.00 79.62 96 THR A CA 1
ATOM 799 C C . THR A 1 96 ? -14.827 -4.387 25.911 1.00 79.62 96 THR A C 1
ATOM 801 O O . THR A 1 96 ? -15.980 -4.307 25.493 1.00 79.62 96 THR A O 1
ATOM 804 N N . GLY A 1 97 ? -14.203 -5.561 26.068 1.00 76.50 97 GLY A N 1
ATOM 805 C CA . GLY A 1 97 ? -14.801 -6.862 25.752 1.00 76.50 97 GLY A CA 1
ATOM 806 C C . GLY A 1 97 ? -14.709 -7.262 24.276 1.00 76.50 97 GLY A C 1
ATOM 807 O O . GLY A 1 97 ? -15.470 -8.117 23.828 1.00 76.50 97 GLY A O 1
ATOM 808 N N . GLY A 1 98 ? -13.825 -6.624 23.504 1.00 83.75 98 GLY A N 1
ATOM 809 C CA . GLY A 1 98 ? -13.555 -6.973 22.110 1.00 83.75 98 GLY A CA 1
ATOM 810 C C . GLY A 1 98 ? -12.644 -8.196 21.954 1.00 83.75 98 GLY A C 1
ATOM 811 O O . GLY A 1 98 ? -12.036 -8.668 22.912 1.00 83.75 98 GLY A O 1
ATOM 812 N N . ASP A 1 99 ? -12.546 -8.704 20.723 1.00 89.44 99 ASP A N 1
ATOM 813 C CA . ASP A 1 99 ? -11.703 -9.854 20.383 1.00 89.44 99 ASP A CA 1
ATOM 814 C C . ASP A 1 99 ? -10.240 -9.421 20.132 1.00 89.44 99 ASP A C 1
ATOM 816 O O . ASP A 1 99 ? -9.980 -8.680 19.172 1.00 89.44 99 ASP A O 1
ATOM 820 N N . PRO A 1 100 ? -9.265 -9.908 20.930 1.00 87.06 100 PRO A N 1
ATOM 821 C CA . PRO A 1 100 ? -7.842 -9.635 20.727 1.00 87.06 100 PRO A CA 1
ATOM 822 C C . PRO A 1 100 ? -7.321 -10.024 19.335 1.00 87.06 100 PRO A C 1
ATOM 824 O O . PRO A 1 100 ? -6.407 -9.377 18.819 1.00 87.06 100 PRO A O 1
ATOM 827 N N . ILE A 1 101 ? -7.881 -11.070 18.717 1.00 89.31 101 ILE A N 1
ATOM 828 C CA . ILE A 1 101 ? -7.477 -11.532 17.383 1.00 89.31 101 ILE A CA 1
ATOM 829 C C . ILE A 1 101 ? -7.874 -10.496 16.332 1.00 89.31 101 ILE A C 1
ATOM 831 O O . ILE A 1 101 ? -7.061 -10.138 15.478 1.00 89.31 101 ILE A O 1
ATOM 835 N N . GLU A 1 102 ? -9.098 -9.978 16.416 1.00 89.06 102 GLU A N 1
ATOM 836 C CA . GLU A 1 102 ? -9.591 -8.936 15.513 1.00 89.06 102 GLU A CA 1
ATOM 837 C C . GLU A 1 102 ? -8.850 -7.614 15.722 1.00 89.06 102 GLU A C 1
ATOM 839 O O . GLU A 1 102 ? -8.466 -6.962 14.750 1.00 89.06 102 GLU A O 1
ATOM 844 N N . PHE A 1 103 ? -8.554 -7.249 16.973 1.00 90.19 103 PHE A N 1
ATOM 845 C CA . PHE A 1 103 ? -7.735 -6.072 17.261 1.00 90.19 103 PHE A CA 1
ATOM 846 C C . PHE A 1 103 ? -6.347 -6.171 16.616 1.00 90.19 103 PHE A C 1
ATOM 848 O O . PHE A 1 103 ? -5.883 -5.214 15.992 1.00 90.19 103 PHE A O 1
ATOM 855 N N . ARG A 1 104 ? -5.702 -7.342 16.704 1.00 89.94 104 ARG A N 1
ATOM 856 C CA . ARG A 1 104 ? -4.393 -7.576 16.083 1.00 89.94 104 ARG A CA 1
ATOM 857 C C . ARG A 1 104 ? -4.449 -7.437 14.560 1.00 89.94 104 ARG A C 1
ATOM 859 O O . ARG A 1 104 ? -3.608 -6.740 14.002 1.00 89.94 104 ARG A O 1
ATOM 866 N N . LYS A 1 105 ? -5.459 -8.014 13.897 1.00 92.06 105 LYS A N 1
ATOM 867 C CA . LYS A 1 105 ? -5.650 -7.865 12.439 1.00 92.06 105 LYS A CA 1
ATOM 868 C C . LYS A 1 105 ? -5.786 -6.396 12.030 1.00 92.06 105 LYS A C 1
ATOM 870 O O . LYS A 1 105 ? -5.171 -5.958 11.060 1.00 92.06 105 LYS A O 1
ATOM 875 N N . VAL A 1 106 ? -6.568 -5.622 12.785 1.00 92.56 106 VAL A N 1
ATOM 876 C CA . VAL A 1 106 ? -6.761 -4.184 12.540 1.00 92.56 106 VAL A CA 1
ATOM 877 C C . VAL A 1 106 ? -5.453 -3.406 12.725 1.00 92.56 106 VAL A C 1
ATOM 879 O O . VAL A 1 106 ? -5.167 -2.505 11.935 1.00 92.56 106 VAL A O 1
ATOM 882 N N . ALA A 1 107 ? -4.649 -3.749 13.733 1.00 90.94 107 ALA A N 1
ATOM 883 C CA . ALA A 1 107 ? -3.353 -3.118 13.979 1.00 90.94 107 ALA A CA 1
ATOM 884 C C . ALA A 1 107 ? -2.325 -3.428 12.875 1.00 90.94 107 ALA A C 1
ATOM 886 O O . ALA A 1 107 ? -1.660 -2.514 12.390 1.00 90.94 107 ALA A O 1
ATOM 887 N N . GLU A 1 108 ? -2.236 -4.684 12.429 1.00 92.00 108 GLU A N 1
ATOM 888 C CA . GLU A 1 108 ? -1.349 -5.101 11.332 1.00 92.00 108 GLU A CA 1
ATOM 889 C C . GLU A 1 108 ? -1.698 -4.381 10.019 1.00 92.00 108 GLU A C 1
ATOM 891 O O . GLU A 1 108 ? -0.824 -3.835 9.342 1.00 92.00 108 GLU A O 1
ATOM 896 N N . ALA A 1 109 ? -2.989 -4.2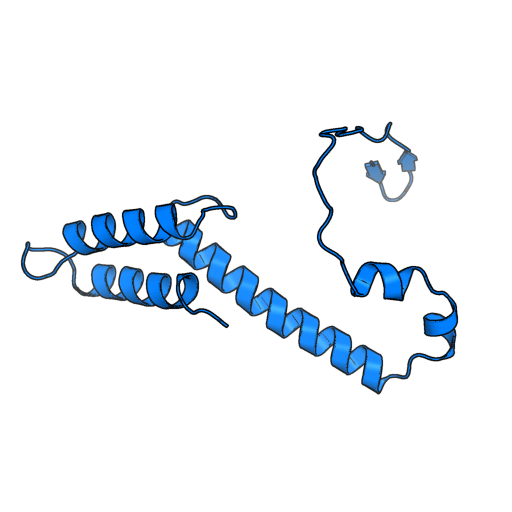99 9.684 1.00 92.56 109 ALA A N 1
ATOM 897 C CA . ALA A 1 109 ? -3.447 -3.544 8.522 1.00 92.56 109 ALA A CA 1
ATOM 898 C C . ALA A 1 109 ? -3.134 -2.044 8.645 1.00 92.56 109 ALA A C 1
ATOM 900 O O . ALA A 1 109 ? -2.695 -1.426 7.676 1.00 92.56 109 ALA A O 1
ATOM 901 N N . ALA A 1 110 ? -3.288 -1.452 9.835 1.00 91.94 110 ALA A N 1
ATOM 902 C CA . ALA A 1 110 ? -2.919 -0.056 10.063 1.00 91.94 110 ALA A CA 1
ATOM 903 C C . ALA A 1 110 ? -1.424 0.196 9.822 1.00 91.94 110 ALA A C 1
ATOM 905 O O . ALA A 1 110 ? -1.076 1.213 9.221 1.00 91.94 110 ALA A O 1
ATOM 906 N N . GLU A 1 111 ? -0.547 -0.726 10.236 1.00 91.19 111 GLU A N 1
ATOM 907 C CA . GLU A 1 111 ? 0.891 -0.611 9.979 1.00 91.19 111 GLU A CA 1
ATOM 908 C C . GLU A 1 111 ? 1.174 -0.563 8.473 1.00 91.19 111 GLU A C 1
ATOM 910 O O . GLU A 1 111 ? 1.896 0.320 8.014 1.00 91.19 111 GLU A O 1
ATOM 915 N N . ILE A 1 112 ? 0.548 -1.445 7.686 1.00 90.31 112 ILE A N 1
ATOM 916 C CA . ILE A 1 112 ? 0.693 -1.468 6.221 1.00 90.31 112 ILE A CA 1
ATOM 917 C C . ILE A 1 112 ? 0.243 -0.140 5.596 1.00 90.31 112 ILE A C 1
ATOM 919 O O . ILE A 1 112 ? 0.894 0.364 4.679 1.00 90.31 112 ILE A O 1
ATOM 923 N N . LEU A 1 113 ? -0.857 0.442 6.082 1.00 89.38 113 LEU A N 1
ATOM 924 C CA . LEU A 1 113 ? -1.448 1.646 5.494 1.00 89.38 113 LEU A CA 1
ATOM 925 C C . LEU A 1 113 ? -0.748 2.952 5.890 1.00 89.38 113 LEU A C 1
ATOM 927 O O . LEU A 1 113 ? -0.822 3.919 5.129 1.00 89.38 113 LEU A O 1
ATOM 931 N N . MET A 1 114 ? -0.109 2.995 7.063 1.00 86.88 114 MET A N 1
ATOM 932 C CA . MET A 1 114 ? 0.473 4.214 7.644 1.00 86.88 114 MET A CA 1
ATOM 933 C C . MET A 1 114 ? 2.005 4.274 7.563 1.00 86.88 114 MET A C 1
ATOM 935 O O . MET A 1 114 ? 2.593 5.292 7.937 1.00 86.88 114 MET A O 1
ATOM 939 N N . LYS A 1 115 ? 2.672 3.218 7.078 1.00 81.50 115 LYS A N 1
ATOM 940 C CA . LYS A 1 115 ? 4.129 3.208 6.892 1.00 81.50 115 LYS A CA 1
ATOM 941 C C . LYS A 1 115 ? 4.521 4.202 5.796 1.00 81.50 115 LYS A C 1
ATOM 943 O O . LYS A 1 115 ? 4.323 3.942 4.612 1.00 81.50 115 LYS A O 1
ATOM 948 N N . LYS A 1 116 ? 5.067 5.353 6.198 1.00 57.38 116 LYS A N 1
ATOM 949 C CA . LYS A 1 116 ? 5.686 6.311 5.274 1.00 57.38 116 LYS A CA 1
ATOM 950 C C . LYS A 1 116 ? 7.019 5.738 4.783 1.00 57.38 116 LYS A C 1
ATOM 952 O O . LYS A 1 116 ? 7.841 5.343 5.609 1.00 57.38 116 LYS A O 1
ATOM 957 N N . TYR A 1 117 ? 7.186 5.669 3.464 1.00 43.84 117 TYR A N 1
ATOM 958 C CA . TYR A 1 117 ? 8.463 5.422 2.789 1.00 43.84 117 TYR A CA 1
ATOM 959 C C . TYR A 1 117 ? 9.023 6.745 2.284 1.00 43.84 117 TYR A C 1
ATOM 961 O O . TYR A 1 117 ? 8.198 7.578 1.844 1.00 43.84 117 TYR A O 1
#